Protein AF-A0A2T6K4Q6-F1 (afdb_monomer_lite)

Foldseek 3Di:
DLVVLVVVFDQDDDPPQPLSVLSVCVVVVNDDPVVNVVCCQVRVCPVVVVCVQPDPPDHDPDDQWDFDDDDPDIDIDGDPVVVVVCVDPCVVCVVVVVVVVSVLVRVCVRVVDPPDDDDDDPDD

Structure (mmCIF, N/CA/C/O backbone):
data_AF-A0A2T6K4Q6-F1
#
_entry.id   AF-A0A2T6K4Q6-F1
#
loop_
_atom_site.group_PDB
_atom_site.id
_atom_site.type_symbol
_atom_site.label_atom_id
_atom_site.label_alt_id
_atom_site.label_comp_id
_atom_site.label_asym_id
_atom_site.label_entity_id
_atom_site.label_seq_id
_atom_site.pdbx_PDB_ins_code
_atom_site.Cartn_x
_atom_site.Cartn_y
_atom_site.Cartn_z
_atom_site.occupancy
_atom_site.B_iso_or_equiv
_atom_site.auth_seq_id
_atom_site.auth_comp_id
_atom_site.auth_asym_id
_atom_site.auth_atom_id
_atom_site.pdbx_PDB_model_num
ATOM 1 N N . MET A 1 1 ? -4.010 1.108 -6.779 1.00 88.69 1 MET A N 1
ATOM 2 C CA . MET A 1 1 ? -3.059 0.001 -7.091 1.00 88.69 1 MET A CA 1
ATOM 3 C C . MET A 1 1 ? -2.990 -0.347 -8.579 1.00 88.69 1 MET A C 1
ATOM 5 O O . MET A 1 1 ? -1.932 -0.165 -9.159 1.00 88.69 1 MET A O 1
ATOM 9 N N . LEU A 1 2 ? -4.051 -0.875 -9.209 1.00 94.19 2 LEU A N 1
ATOM 10 C CA . LEU A 1 2 ? -4.003 -1.276 -10.629 1.00 94.19 2 LEU A CA 1
ATOM 11 C C . LEU A 1 2 ? -3.658 -0.109 -11.566 1.00 94.19 2 LEU A C 1
ATOM 13 O O . LEU A 1 2 ? -2.831 -0.259 -12.459 1.00 94.19 2 LEU A O 1
ATOM 17 N N . GLU A 1 3 ? -4.217 1.070 -11.292 1.00 92.94 3 GLU A N 1
ATOM 18 C CA . GLU A 1 3 ? -3.885 2.318 -11.991 1.00 92.94 3 GLU A CA 1
ATOM 19 C C . GLU A 1 3 ? -2.384 2.639 -11.919 1.00 92.94 3 GLU A C 1
ATOM 21 O O . GLU A 1 3 ? -1.749 2.891 -12.942 1.00 92.94 3 GLU A O 1
ATOM 26 N N . HIS A 1 4 ? -1.783 2.515 -10.734 1.00 92.75 4 HIS A N 1
ATOM 27 C CA . HIS A 1 4 ? -0.346 2.707 -10.538 1.00 92.75 4 HIS A CA 1
ATOM 28 C C . HIS A 1 4 ? 0.503 1.641 -11.240 1.00 92.75 4 HIS A C 1
ATOM 30 O O . HIS A 1 4 ? 1.492 1.974 -11.887 1.00 92.75 4 HIS A O 1
ATOM 36 N N . VAL A 1 5 ? 0.100 0.366 -11.208 1.00 92.69 5 VAL A N 1
ATOM 37 C CA . VAL A 1 5 ? 0.784 -0.703 -11.963 1.00 92.69 5 VAL A CA 1
ATOM 38 C C . VAL A 1 5 ? 0.746 -0.427 -13.466 1.00 92.69 5 VAL A C 1
ATOM 40 O O . VAL A 1 5 ? 1.761 -0.602 -14.141 1.00 92.69 5 VAL A O 1
ATOM 43 N N . ARG A 1 6 ? -0.389 0.053 -13.989 1.00 92.62 6 ARG A N 1
ATOM 44 C CA . ARG A 1 6 ? -0.545 0.434 -15.399 1.00 92.62 6 ARG A CA 1
ATOM 45 C C . ARG A 1 6 ? 0.389 1.575 -15.802 1.00 92.62 6 ARG A C 1
ATOM 47 O O . ARG A 1 6 ? 0.841 1.600 -16.942 1.00 92.62 6 ARG A O 1
ATOM 54 N N . SER A 1 7 ? 0.713 2.486 -14.880 1.00 89.62 7 SER A N 1
ATOM 55 C CA . SER A 1 7 ? 1.669 3.575 -15.133 1.00 89.62 7 SER A CA 1
ATOM 56 C C . SER A 1 7 ? 3.100 3.083 -15.405 1.00 89.62 7 SER A C 1
ATOM 58 O O . SER A 1 7 ? 3.922 3.839 -15.917 1.00 89.62 7 SER A O 1
ATOM 60 N N . GLY A 1 8 ? 3.416 1.827 -15.062 1.00 85.06 8 GLY A N 1
ATOM 61 C CA . GLY A 1 8 ? 4.736 1.221 -15.255 1.00 85.06 8 GLY A CA 1
ATOM 62 C C . GLY A 1 8 ? 5.792 1.651 -14.232 1.00 85.06 8 GLY A C 1
ATOM 63 O O . GLY A 1 8 ? 6.906 1.128 -14.255 1.00 85.06 8 GLY A O 1
ATOM 64 N N . LYS A 1 9 ? 5.457 2.560 -13.312 1.00 87.56 9 LYS A N 1
ATOM 65 C CA . LYS A 1 9 ? 6.345 2.987 -12.229 1.00 87.56 9 LYS A CA 1
ATOM 66 C C . LYS A 1 9 ? 6.566 1.868 -11.212 1.00 87.56 9 LYS A C 1
ATOM 68 O O . LYS A 1 9 ? 5.666 1.079 -10.918 1.00 87.56 9 LYS A O 1
ATOM 73 N N . CYS A 1 10 ? 7.762 1.840 -10.628 1.00 86.56 10 CYS A N 1
ATOM 74 C CA . CYS A 1 10 ? 8.101 0.945 -9.525 1.00 86.56 10 CYS A CA 1
ATOM 75 C C . CYS A 1 10 ? 7.114 1.083 -8.350 1.00 86.56 10 CYS A C 1
ATOM 77 O O . CYS A 1 10 ? 6.958 2.173 -7.811 1.00 86.56 10 CYS A O 1
ATOM 79 N N . GLN A 1 11 ? 6.475 -0.024 -7.955 1.00 88.62 11 GLN A N 1
ATOM 80 C CA . GLN A 1 11 ? 5.471 -0.054 -6.878 1.00 88.62 11 GLN A CA 1
ATOM 81 C C . GLN A 1 11 ? 6.014 -0.557 -5.544 1.00 88.62 11 GLN A C 1
ATOM 83 O O . GLN A 1 11 ? 5.397 -0.358 -4.503 1.00 88.62 11 GLN A O 1
ATOM 88 N N . ILE A 1 12 ? 7.124 -1.288 -5.579 1.00 85.75 12 ILE A N 1
ATOM 89 C CA . ILE A 1 12 ? 7.744 -1.901 -4.410 1.00 85.75 12 ILE A CA 1
ATOM 90 C C . ILE A 1 12 ? 9.239 -2.042 -4.664 1.00 85.75 12 ILE A C 1
ATOM 92 O O . ILE A 1 12 ? 9.680 -2.150 -5.806 1.00 85.75 12 ILE A O 1
ATOM 96 N N . THR A 1 13 ? 10.018 -2.169 -3.600 1.00 82.25 13 THR A N 1
ATOM 97 C CA . THR A 1 13 ? 11.465 -2.388 -3.701 1.00 82.25 13 THR A CA 1
ATOM 98 C C . THR A 1 13 ? 11.858 -3.864 -3.804 1.00 82.25 13 THR A C 1
ATOM 100 O O . THR A 1 13 ? 12.972 -4.173 -4.230 1.00 82.25 13 THR A O 1
ATOM 103 N N . SER A 1 14 ? 10.973 -4.799 -3.433 1.00 82.50 14 SER A N 1
ATOM 104 C CA . SER A 1 14 ? 11.294 -6.227 -3.471 1.00 82.50 14 SER A CA 1
ATOM 105 C C . SER A 1 14 ? 11.184 -6.806 -4.882 1.00 82.50 14 SER A C 1
ATOM 107 O O . SER A 1 14 ? 10.188 -6.646 -5.589 1.00 82.50 14 SER A O 1
ATOM 109 N N . GLN A 1 15 ? 12.228 -7.524 -5.293 1.00 79.31 15 GLN A N 1
ATOM 110 C CA . GLN A 1 15 ? 12.244 -8.235 -6.567 1.00 79.31 15 GLN A CA 1
ATOM 111 C C . GLN A 1 15 ? 11.298 -9.444 -6.505 1.00 79.31 15 GLN A C 1
ATOM 113 O O . GLN A 1 15 ? 11.316 -10.210 -5.542 1.00 79.31 15 GLN A O 1
ATOM 118 N N . GLY A 1 16 ? 10.478 -9.637 -7.542 1.00 83.69 16 GLY A N 1
ATOM 119 C CA . GLY A 1 16 ? 9.683 -10.861 -7.700 1.00 83.69 16 GLY A CA 1
ATOM 120 C C . GLY A 1 16 ? 8.405 -10.956 -6.855 1.00 83.69 16 GLY A C 1
ATOM 121 O O . GLY A 1 16 ? 7.962 -12.064 -6.548 1.00 83.69 16 GLY A O 1
ATOM 122 N N . SER A 1 17 ? 7.783 -9.834 -6.475 1.00 90.00 17 SER A N 1
ATOM 123 C CA . SER A 1 17 ? 6.479 -9.890 -5.799 1.00 90.00 17 SER A CA 1
ATOM 124 C C . SER A 1 17 ? 5.407 -10.519 -6.682 1.00 90.00 17 SER A C 1
ATOM 126 O O . SER A 1 17 ? 4.982 -9.957 -7.692 1.00 90.00 17 SER A O 1
ATOM 128 N N . LYS A 1 18 ? 4.909 -11.671 -6.229 1.00 92.88 18 LYS A N 1
ATOM 129 C CA . LYS A 1 18 ? 3.801 -12.397 -6.861 1.00 92.88 18 LYS A CA 1
ATOM 130 C C . LYS A 1 18 ? 2.508 -11.580 -6.900 1.00 92.88 18 LYS A C 1
ATOM 132 O O . LYS A 1 18 ? 1.718 -11.749 -7.819 1.00 92.88 18 LYS A O 1
ATOM 137 N N . PHE A 1 19 ? 2.296 -10.692 -5.925 1.00 94.12 19 PHE A N 1
ATOM 138 C CA . PHE A 1 19 ? 1.131 -9.809 -5.914 1.00 94.12 19 PHE A CA 1
ATOM 139 C C . PHE A 1 19 ? 1.206 -8.776 -7.046 1.00 94.12 19 PHE A C 1
ATOM 141 O O . PHE A 1 19 ? 0.265 -8.659 -7.824 1.00 94.12 19 PHE A O 1
ATOM 148 N N . ILE A 1 20 ? 2.351 -8.101 -7.208 1.00 94.00 20 ILE A N 1
ATOM 149 C CA . ILE A 1 20 ? 2.544 -7.139 -8.307 1.00 94.00 20 ILE A CA 1
ATOM 150 C C . ILE A 1 20 ? 2.462 -7.836 -9.666 1.00 94.00 20 ILE A C 1
ATOM 152 O O . ILE A 1 20 ? 1.819 -7.318 -10.575 1.00 94.00 2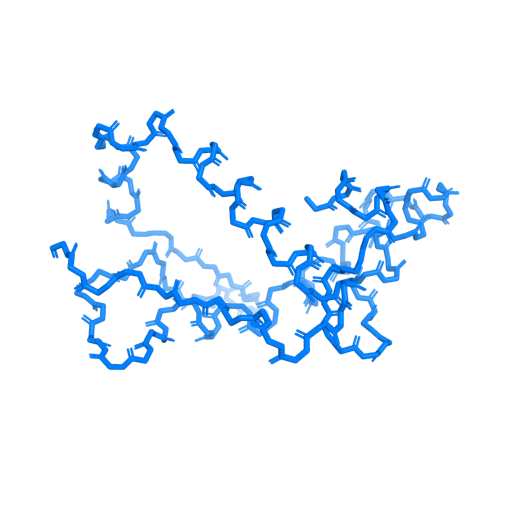0 ILE A O 1
ATOM 156 N N . GLN A 1 21 ? 3.037 -9.035 -9.791 1.00 94.62 21 GLN A N 1
ATOM 157 C CA . GLN A 1 21 ? 2.913 -9.841 -11.008 1.00 94.62 21 GLN A CA 1
ATOM 158 C C . GLN A 1 21 ? 1.452 -10.176 -11.329 1.00 94.62 21 GLN A C 1
ATOM 160 O O . GLN A 1 21 ? 1.043 -10.052 -12.477 1.00 94.62 21 GLN A O 1
ATOM 165 N N . ALA A 1 22 ? 0.639 -10.547 -10.335 1.00 96.38 22 ALA A N 1
ATOM 166 C CA . ALA A 1 22 ? -0.785 -10.788 -10.554 1.00 96.38 22 ALA A CA 1
ATOM 167 C C . ALA A 1 22 ? -1.518 -9.522 -11.029 1.00 96.38 22 ALA A C 1
ATOM 169 O O . ALA A 1 22 ? -2.298 -9.599 -11.975 1.00 96.38 22 ALA A O 1
ATOM 170 N N . CYS A 1 23 ? -1.217 -8.353 -10.452 1.00 95.88 23 CYS A N 1
ATOM 171 C CA . CYS A 1 23 ? -1.746 -7.076 -10.940 1.00 95.88 23 CYS A CA 1
ATOM 172 C C . CYS A 1 23 ? -1.366 -6.823 -12.410 1.00 95.88 23 CYS A C 1
ATOM 174 O O . CYS A 1 23 ? -2.223 -6.460 -13.209 1.00 95.88 23 CYS A O 1
ATOM 176 N N . GLN A 1 24 ? -0.106 -7.062 -12.789 1.00 95.25 24 GLN A N 1
ATOM 177 C CA . GLN A 1 24 ? 0.370 -6.905 -14.171 1.00 95.25 24 GLN A CA 1
ATOM 178 C C . GLN A 1 24 ? -0.321 -7.876 -15.140 1.00 95.25 24 GLN A C 1
ATOM 180 O O . GLN A 1 24 ? -0.713 -7.483 -16.237 1.00 95.25 24 GLN A O 1
ATOM 185 N N . LEU A 1 25 ? -0.508 -9.136 -14.735 1.00 96.62 25 LEU A N 1
ATOM 186 C CA . LEU A 1 25 ? -1.223 -10.139 -15.528 1.00 96.62 25 LEU A CA 1
ATOM 187 C C . LEU A 1 25 ? -2.699 -9.773 -15.716 1.00 96.62 25 LEU A C 1
ATOM 189 O O . LEU A 1 25 ? -3.245 -9.990 -16.798 1.00 96.62 25 LEU A O 1
ATOM 193 N N . TYR A 1 26 ? -3.337 -9.208 -14.689 1.00 97.56 26 TYR A N 1
ATOM 194 C CA . TYR A 1 26 ? -4.717 -8.736 -14.778 1.00 97.56 26 TYR A CA 1
ATOM 195 C C . TYR A 1 26 ? -4.844 -7.555 -15.746 1.00 97.56 26 TYR A C 1
ATOM 197 O O . TYR A 1 26 ? -5.699 -7.577 -16.628 1.00 97.56 26 TYR A O 1
ATOM 205 N N . GLU A 1 27 ? -3.942 -6.572 -15.658 1.00 95.19 27 GLU A N 1
ATOM 206 C CA . GLU A 1 27 ? -3.883 -5.448 -16.604 1.00 95.19 27 GLU A CA 1
ATOM 207 C C . GLU A 1 27 ? -3.666 -5.918 -18.052 1.00 95.19 27 GLU A C 1
ATOM 209 O O . GLU A 1 27 ? -4.269 -5.389 -18.985 1.00 95.19 27 GLU A O 1
ATOM 214 N N . ALA A 1 28 ? -2.878 -6.979 -18.243 1.00 95.50 28 ALA A N 1
ATOM 215 C CA . ALA A 1 28 ? -2.684 -7.629 -19.538 1.00 95.50 28 ALA A CA 1
ATOM 216 C C . ALA A 1 28 ? -3.844 -8.559 -19.960 1.00 95.50 28 ALA A C 1
ATOM 218 O O . ALA A 1 28 ? -3.730 -9.243 -20.977 1.00 95.50 28 ALA A O 1
ATOM 219 N N . LYS A 1 29 ? -4.948 -8.607 -19.198 1.00 96.94 29 LYS A N 1
ATOM 220 C CA . LYS A 1 29 ? -6.127 -9.469 -19.417 1.00 96.94 29 LYS A CA 1
ATOM 221 C C . LYS A 1 29 ? -5.807 -10.971 -19.479 1.00 96.94 29 LYS A C 1
ATOM 223 O O . LYS A 1 29 ? -6.530 -11.733 -20.114 1.00 96.94 29 LYS A O 1
ATOM 228 N N . GLN A 1 30 ? -4.729 -11.401 -18.824 1.00 98.00 30 GLN A N 1
ATOM 229 C CA . GLN A 1 30 ? -4.292 -12.804 -18.790 1.00 98.00 30 GLN A CA 1
ATOM 230 C C . GLN A 1 30 ? -4.910 -13.595 -17.632 1.00 98.00 30 GLN A C 1
ATOM 232 O O . GLN A 1 30 ? -4.938 -14.823 -17.671 1.00 98.00 30 GLN A O 1
ATOM 237 N N . ILE A 1 31 ? -5.404 -12.901 -16.606 1.00 98.19 31 ILE A N 1
ATOM 238 C CA . ILE A 1 31 ? -6.158 -13.492 -15.499 1.00 98.19 31 ILE A CA 1
ATOM 239 C C . ILE A 1 31 ? -7.475 -12.745 -15.301 1.00 98.19 31 ILE A C 1
ATOM 241 O O . ILE A 1 31 ? -7.615 -11.579 -15.670 1.00 98.19 31 ILE A O 1
ATOM 245 N N . THR A 1 32 ? -8.439 -13.427 -14.700 1.00 98.06 32 THR A N 1
ATOM 246 C CA . THR A 1 32 ? -9.738 -12.865 -14.316 1.00 98.06 32 THR A CA 1
ATOM 247 C C . THR A 1 32 ? -9.636 -12.029 -13.039 1.00 98.06 32 THR A C 1
ATOM 249 O O . THR A 1 32 ? -8.671 -12.143 -12.277 1.00 98.06 32 THR A O 1
ATOM 252 N N . LEU A 1 33 ? -10.664 -11.218 -12.773 1.00 97.12 33 LEU A N 1
ATOM 253 C CA . LEU A 1 33 ? -10.766 -10.465 -11.522 1.00 97.12 33 LEU A CA 1
ATOM 254 C C . LEU A 1 33 ? -10.788 -11.405 -10.308 1.00 97.12 33 LEU A C 1
ATOM 256 O O . LEU A 1 33 ? -10.073 -11.157 -9.346 1.00 97.12 33 LEU A O 1
ATOM 260 N N . ASP A 1 34 ? -11.515 -12.522 -10.380 1.00 97.94 34 ASP A N 1
ATOM 261 C CA . ASP A 1 34 ? -11.584 -13.506 -9.290 1.00 97.94 34 ASP A CA 1
ATOM 262 C C . ASP A 1 34 ? -10.207 -14.094 -8.957 1.00 97.94 34 ASP A C 1
ATOM 264 O O . ASP A 1 34 ? -9.837 -14.236 -7.791 1.00 97.94 34 ASP A O 1
ATOM 268 N N . GLN A 1 35 ? -9.398 -14.382 -9.980 1.00 97.44 35 GLN A N 1
ATOM 269 C CA . GLN A 1 35 ? -8.023 -14.842 -9.783 1.00 97.44 35 GLN A CA 1
ATOM 270 C C . GLN A 1 35 ? -7.150 -13.767 -9.124 1.00 97.44 35 GLN A C 1
ATOM 272 O O . GLN A 1 35 ? -6.372 -14.089 -8.224 1.00 97.44 35 GLN A O 1
ATOM 277 N N . LEU A 1 36 ? -7.291 -12.498 -9.523 1.00 97.31 36 LEU A N 1
ATOM 278 C CA . LEU A 1 36 ? -6.598 -11.386 -8.870 1.00 97.31 36 LEU A CA 1
ATOM 279 C C . LEU A 1 36 ? -7.031 -11.242 -7.404 1.00 97.31 36 LEU A C 1
ATOM 281 O O . LEU A 1 36 ? -6.175 -11.084 -6.531 1.00 97.31 36 LEU A O 1
ATOM 285 N N . LEU A 1 37 ? -8.331 -11.330 -7.113 1.00 95.44 37 LEU A N 1
ATOM 286 C CA . LEU A 1 37 ? -8.871 -11.241 -5.755 1.00 95.44 37 LEU A CA 1
ATOM 287 C C . LEU A 1 37 ? -8.318 -12.356 -4.857 1.00 95.44 37 LEU A C 1
ATOM 289 O O . LEU A 1 37 ? -7.836 -12.064 -3.765 1.00 95.44 37 LEU A O 1
ATOM 293 N N . LEU A 1 38 ? -8.261 -13.599 -5.346 1.00 94.75 38 LEU A N 1
ATOM 294 C CA . LEU A 1 38 ? -7.674 -14.729 -4.611 1.00 94.75 38 LEU A CA 1
ATOM 295 C C . LEU A 1 38 ? -6.189 -14.522 -4.274 1.00 94.75 38 LEU A C 1
ATOM 297 O O . LEU A 1 38 ? -5.723 -14.926 -3.205 1.00 94.75 38 LEU A O 1
ATOM 301 N N . VAL A 1 39 ? -5.417 -13.920 -5.183 1.00 95.25 39 VAL A N 1
ATOM 302 C CA . VAL A 1 39 ? -4.012 -13.576 -4.910 1.00 95.25 39 VAL A CA 1
ATOM 303 C C . VAL A 1 39 ? -3.923 -12.417 -3.916 1.00 95.25 39 VAL A C 1
ATOM 305 O O . VAL A 1 39 ? -3.079 -12.447 -3.017 1.00 95.25 39 VAL A O 1
ATOM 308 N N . THR A 1 40 ? -4.797 -11.421 -4.050 1.00 92.94 40 THR A N 1
ATOM 309 C CA . THR A 1 40 ? -4.850 -10.231 -3.191 1.00 92.94 40 THR A CA 1
ATOM 310 C C . THR A 1 40 ? -5.157 -10.609 -1.745 1.00 92.94 40 THR A C 1
ATOM 312 O O . THR A 1 40 ? -4.433 -10.190 -0.845 1.00 92.94 40 THR A O 1
ATOM 315 N N . GLU A 1 41 ? -6.152 -11.467 -1.521 1.00 90.00 41 GLU A N 1
ATOM 316 C CA . GLU A 1 41 ? -6.515 -11.978 -0.196 1.00 90.00 41 GLU A CA 1
ATOM 317 C C . GLU A 1 41 ? -5.327 -12.671 0.489 1.00 90.00 41 GLU A C 1
ATOM 319 O O . GLU A 1 41 ? -5.030 -12.423 1.656 1.00 90.00 41 GLU A O 1
ATOM 324 N N . LYS A 1 42 ? -4.591 -13.505 -0.256 1.00 88.88 42 LYS A N 1
ATOM 325 C CA . LYS A 1 42 ? -3.482 -14.297 0.296 1.00 88.88 42 LYS A CA 1
ATOM 326 C C . LYS A 1 42 ? -2.196 -13.500 0.495 1.00 88.88 42 LYS A C 1
ATOM 328 O O . LYS A 1 42 ? -1.435 -13.795 1.417 1.00 88.88 42 LYS A O 1
ATOM 333 N N . LEU A 1 43 ? -1.890 -12.568 -0.410 1.00 91.38 43 LEU A N 1
ATOM 334 C CA . LEU A 1 43 ? -0.566 -11.942 -0.504 1.00 91.38 43 LEU A CA 1
ATOM 335 C C . LEU A 1 43 ? -0.582 -10.421 -0.360 1.00 91.38 43 LEU A C 1
ATOM 337 O O . LEU A 1 43 ? 0.403 -9.874 0.129 1.00 91.38 43 LEU A O 1
ATOM 341 N N . GLY A 1 44 ? -1.662 -9.747 -0.760 1.00 88.00 44 GLY A N 1
ATOM 342 C CA . GLY A 1 44 ? -1.738 -8.282 -0.800 1.00 88.00 44 GLY A CA 1
ATOM 343 C C . GLY A 1 44 ? -1.598 -7.635 0.577 1.00 88.00 44 GLY A C 1
ATOM 344 O O . GLY A 1 44 ? -1.008 -6.568 0.705 1.00 88.00 44 GLY A O 1
ATOM 345 N N . PHE A 1 45 ? -2.055 -8.326 1.623 1.00 87.62 45 PHE A N 1
ATOM 346 C CA . PHE A 1 45 ? -2.104 -7.791 2.986 1.00 87.62 45 PHE A CA 1
ATOM 347 C C . PHE A 1 45 ? -1.152 -8.472 3.974 1.00 87.62 45 PHE A C 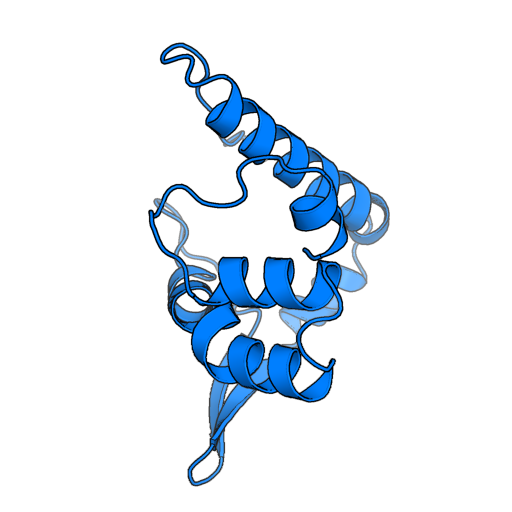1
ATOM 349 O O . PHE A 1 45 ? -1.063 -8.047 5.125 1.00 87.62 45 PHE A O 1
ATOM 356 N N . LYS A 1 46 ? -0.411 -9.499 3.531 1.00 84.94 46 LYS A N 1
ATOM 357 C CA . LYS A 1 46 ? 0.374 -10.390 4.403 1.00 84.94 46 LYS A CA 1
ATOM 358 C C . LYS A 1 46 ? 1.299 -9.637 5.364 1.00 84.94 46 LYS A C 1
ATOM 360 O O . LYS A 1 46 ? 1.330 -9.966 6.540 1.00 84.94 46 LYS A O 1
ATOM 365 N N . ASN A 1 47 ? 2.033 -8.643 4.861 1.00 84.31 47 ASN A N 1
ATOM 366 C CA . ASN A 1 47 ? 2.971 -7.854 5.669 1.00 84.31 47 ASN A CA 1
ATOM 367 C C . ASN A 1 47 ? 2.350 -6.539 6.164 1.00 84.31 47 ASN A C 1
ATOM 369 O O . ASN A 1 47 ? 2.762 -6.003 7.188 1.00 84.31 47 ASN A O 1
ATOM 373 N N . VAL A 1 48 ? 1.362 -6.016 5.431 1.00 86.00 48 VAL A N 1
ATOM 374 C CA . VAL A 1 48 ? 0.760 -4.703 5.694 1.00 86.00 48 VAL A CA 1
ATOM 375 C C . VAL A 1 48 ? 0.010 -4.716 7.018 1.00 86.00 48 VAL A C 1
ATOM 377 O O . VAL A 1 48 ? 0.205 -3.817 7.825 1.00 86.00 48 VAL A O 1
ATOM 380 N N . LEU A 1 49 ? -0.793 -5.751 7.283 1.00 87.75 49 LEU A N 1
ATOM 381 C CA . LEU A 1 49 ? -1.619 -5.787 8.493 1.00 87.75 49 LEU A CA 1
ATOM 382 C C . LEU A 1 49 ? -0.797 -5.883 9.784 1.00 87.75 49 LEU A C 1
ATOM 384 O O . LEU A 1 49 ? -1.274 -5.447 10.825 1.00 87.75 49 LEU A O 1
ATOM 388 N N . ASP A 1 50 ? 0.403 -6.472 9.735 1.00 85.56 50 ASP A N 1
ATOM 389 C CA . ASP A 1 50 ? 1.327 -6.482 10.879 1.00 85.56 50 ASP A CA 1
ATOM 390 C C . ASP A 1 50 ? 2.038 -5.141 11.048 1.00 85.56 50 ASP A C 1
ATOM 392 O O . ASP A 1 50 ? 2.234 -4.689 12.169 1.00 85.56 50 ASP A O 1
ATOM 396 N N . ALA A 1 51 ? 2.428 -4.497 9.947 1.00 86.56 51 ALA A N 1
ATOM 397 C CA . ALA A 1 51 ? 3.183 -3.249 9.987 1.00 86.56 51 ALA A CA 1
ATOM 398 C C . ALA A 1 51 ? 2.312 -2.003 10.225 1.00 86.56 51 ALA A C 1
ATOM 400 O O . ALA A 1 51 ? 2.835 -0.990 10.673 1.00 86.56 51 ALA A O 1
ATOM 401 N N . PHE A 1 52 ? 1.006 -2.061 9.943 1.00 87.12 52 PHE A N 1
ATOM 402 C CA . PHE A 1 52 ? 0.139 -0.879 9.861 1.00 87.12 52 PHE A CA 1
ATOM 403 C C . PHE A 1 52 ? 0.118 -0.023 11.135 1.00 87.12 52 PHE A C 1
ATOM 405 O O . PHE A 1 52 ? 0.236 1.195 11.058 1.00 87.12 52 PHE A O 1
ATOM 412 N N . HIS A 1 53 ? -0.001 -0.652 12.306 1.00 86.81 53 HIS A N 1
ATOM 413 C CA . HIS A 1 53 ? -0.016 0.059 13.591 1.00 86.81 53 HIS A CA 1
ATOM 414 C C . HIS A 1 53 ? 1.394 0.273 14.176 1.00 86.81 53 HIS A C 1
ATOM 416 O O . HIS A 1 53 ? 1.538 0.910 15.217 1.00 86.81 53 HIS A O 1
ATOM 422 N N . ASN A 1 54 ? 2.439 -0.243 13.519 1.00 84.19 54 ASN A N 1
ATOM 423 C CA . ASN A 1 54 ? 3.820 -0.181 13.992 1.00 84.19 54 ASN A CA 1
ATOM 424 C C . ASN A 1 54 ? 4.534 1.038 13.399 1.00 84.19 54 ASN A C 1
ATOM 426 O O . ASN A 1 54 ? 5.299 0.926 12.440 1.00 84.19 54 ASN A O 1
ATOM 430 N N . VAL A 1 55 ? 4.298 2.208 13.991 1.00 78.69 55 VAL A N 1
ATOM 431 C CA . VAL A 1 55 ? 4.989 3.447 13.615 1.00 78.69 55 VAL A CA 1
ATOM 432 C C . VAL A 1 55 ? 6.227 3.636 14.506 1.00 78.69 55 VAL A C 1
ATOM 434 O O . VAL A 1 55 ? 6.100 3.666 15.731 1.00 78.69 55 VAL A O 1
ATOM 437 N N . PRO A 1 56 ? 7.443 3.763 13.942 1.00 75.81 56 PRO A N 1
ATOM 438 C CA . PRO A 1 56 ? 8.652 3.968 14.736 1.00 75.81 56 PRO A CA 1
ATOM 439 C C . PRO A 1 56 ? 8.562 5.216 15.626 1.00 75.81 56 PRO A C 1
ATOM 441 O O . PRO A 1 56 ? 8.152 6.280 15.172 1.00 75.81 56 PRO A O 1
ATOM 444 N N . GLY A 1 57 ? 8.978 5.097 16.889 1.00 71.56 57 GLY A N 1
ATOM 445 C CA . GLY A 1 57 ? 9.088 6.235 17.812 1.00 71.56 57 GLY A CA 1
ATOM 446 C C . GLY A 1 57 ? 7.767 6.765 18.378 1.00 71.56 57 GLY A C 1
ATOM 447 O O . GLY A 1 57 ? 7.791 7.738 19.125 1.00 71.56 57 GLY A O 1
ATOM 448 N N . THR A 1 58 ? 6.632 6.132 18.074 1.00 69.44 58 THR A N 1
ATOM 449 C CA . THR A 1 58 ? 5.322 6.513 18.617 1.00 69.44 58 THR A CA 1
ATOM 450 C C . THR A 1 58 ? 4.551 5.280 19.076 1.00 69.44 58 THR A C 1
ATOM 452 O O . THR A 1 58 ? 4.679 4.198 18.509 1.00 69.44 58 THR A O 1
ATOM 455 N N . SER A 1 59 ? 3.745 5.428 20.125 1.00 63.41 59 SER A N 1
ATOM 456 C CA . SER A 1 59 ? 2.653 4.499 20.396 1.00 63.41 59 SER A CA 1
ATOM 457 C C . SER A 1 59 ? 1.403 5.064 19.732 1.00 63.41 59 SER A C 1
ATOM 459 O O . SER A 1 59 ? 0.927 6.135 20.111 1.00 63.41 59 SER A O 1
ATOM 461 N N . LEU A 1 60 ? 0.871 4.371 18.721 1.00 70.50 60 LEU A N 1
ATOM 462 C CA . LEU A 1 60 ? -0.445 4.722 18.196 1.00 70.50 60 LEU A CA 1
ATOM 463 C C . LEU A 1 60 ? -1.454 4.576 19.343 1.00 70.50 60 LEU A C 1
ATOM 465 O O . LEU A 1 60 ? -1.617 3.489 19.893 1.00 70.50 60 LEU A O 1
ATOM 469 N N . GLN A 1 61 ? -2.111 5.672 19.725 1.00 67.69 61 GLN A N 1
ATOM 470 C CA . GLN A 1 61 ? -3.178 5.626 20.732 1.00 67.69 61 GLN A CA 1
ATOM 471 C C . GLN A 1 61 ? -4.455 4.968 20.189 1.00 67.69 61 GLN A C 1
ATOM 473 O O . GLN A 1 61 ? -5.282 4.502 20.969 1.00 67.69 61 GLN A O 1
ATOM 478 N N . SER A 1 62 ? -4.595 4.904 18.863 1.00 73.44 62 SER A N 1
ATOM 479 C CA . SER A 1 62 ? -5.760 4.369 18.161 1.00 73.44 62 SER A CA 1
ATOM 480 C C . SER A 1 62 ? -5.422 3.056 17.461 1.00 73.44 62 SER A C 1
ATOM 482 O O . SER A 1 62 ? -4.420 2.962 16.756 1.00 73.44 62 SER A O 1
ATOM 484 N N . ASN A 1 63 ? -6.285 2.051 17.604 1.00 83.56 63 ASN A N 1
ATOM 485 C CA . ASN A 1 63 ? -6.214 0.814 16.824 1.00 83.56 63 ASN A CA 1
ATOM 486 C C . ASN A 1 63 ? -7.290 0.883 15.750 1.00 83.56 63 ASN A C 1
ATOM 488 O O . ASN A 1 63 ? -8.454 0.703 16.080 1.00 83.56 63 ASN A O 1
ATOM 492 N N . PHE A 1 64 ? -6.943 1.139 14.491 1.00 89.56 64 PHE A N 1
ATOM 493 C CA . PHE A 1 64 ? -7.921 1.305 13.403 1.00 89.56 64 PHE A CA 1
ATOM 494 C C . PHE A 1 64 ? -8.630 -0.002 13.027 1.00 89.56 64 PHE A C 1
ATOM 496 O O . PHE A 1 64 ? -9.766 -0.006 12.552 1.00 89.56 64 PHE A O 1
ATOM 503 N N . PHE A 1 65 ? -7.961 -1.125 13.262 1.00 91.69 65 PHE A N 1
ATOM 504 C CA . PHE A 1 65 ? -8.535 -2.455 13.153 1.00 91.69 65 PHE A CA 1
ATOM 505 C C . PHE A 1 65 ? -7.799 -3.423 14.077 1.00 91.69 65 PHE A C 1
ATOM 507 O O . PHE A 1 65 ? -6.655 -3.193 14.469 1.00 91.69 65 PHE A O 1
ATOM 514 N N . ILE A 1 66 ? -8.432 -4.551 14.370 1.00 89.81 66 ILE A N 1
ATOM 515 C CA . ILE A 1 66 ? -7.784 -5.707 14.992 1.00 89.81 66 ILE A CA 1
ATOM 516 C C . ILE A 1 66 ? -7.828 -6.891 14.033 1.00 89.81 66 ILE A C 1
ATOM 518 O O . ILE A 1 66 ? -8.800 -7.071 13.297 1.00 89.81 66 ILE A O 1
ATOM 522 N N . LYS A 1 67 ? -6.771 -7.707 14.035 1.00 88.12 67 LYS A N 1
ATOM 523 C CA . LYS A 1 67 ? -6.797 -9.007 13.358 1.00 88.12 67 LYS A CA 1
ATOM 524 C C . LYS A 1 67 ? -7.726 -9.927 14.135 1.00 88.12 67 LYS A C 1
ATOM 526 O O . LYS A 1 67 ? -7.549 -10.101 15.337 1.00 88.12 67 LYS A O 1
ATOM 531 N N . ASP A 1 68 ? -8.693 -10.505 13.443 1.00 84.62 68 ASP A N 1
ATOM 532 C CA . ASP A 1 68 ? -9.671 -11.421 14.017 1.00 84.62 68 ASP A CA 1
ATOM 533 C C . ASP A 1 68 ? -9.622 -12.750 13.258 1.00 84.62 68 ASP A C 1
ATOM 535 O O . ASP A 1 68 ? -9.306 -12.796 12.069 1.00 84.62 68 ASP A O 1
ATOM 539 N N . VAL A 1 69 ? -9.908 -13.854 13.937 1.00 81.12 69 VAL A N 1
ATOM 540 C CA . VAL A 1 69 ? -9.956 -15.181 13.320 1.00 81.12 69 VAL A CA 1
ATOM 541 C C . VAL A 1 69 ? -1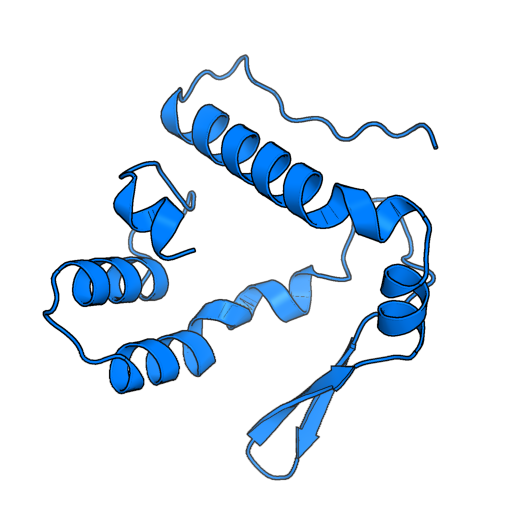1.348 -15.744 13.541 1.00 81.12 69 VAL A C 1
ATOM 543 O O . VAL A 1 69 ? -11.707 -16.151 14.644 1.00 81.12 69 VAL A O 1
ATOM 546 N N . LYS A 1 70 ? -12.135 -15.815 12.464 1.00 79.94 70 LYS A N 1
ATOM 547 C CA . LYS A 1 70 ? -13.467 -16.426 12.488 1.00 79.94 70 LYS A CA 1
ATOM 548 C C . LYS A 1 70 ? -13.373 -17.845 11.942 1.00 79.94 70 LYS A C 1
ATOM 550 O O . LYS A 1 70 ? -13.355 -18.081 10.734 1.00 79.94 70 LYS A O 1
ATOM 555 N N . GLY A 1 71 ? -13.279 -18.811 12.853 1.00 82.06 71 GLY A N 1
ATOM 556 C CA . GLY A 1 71 ? -13.110 -20.222 12.507 1.00 82.06 71 GLY A CA 1
ATOM 557 C C . GLY A 1 71 ? -11.739 -20.491 11.882 1.00 82.06 71 GLY A C 1
ATOM 558 O O . GLY A 1 71 ? -10.724 -20.388 12.561 1.00 82.06 71 GLY A O 1
ATOM 559 N N . LYS A 1 72 ? -11.708 -20.862 10.595 1.00 78.69 72 LYS A N 1
ATOM 560 C CA . LYS A 1 72 ? -10.461 -21.094 9.834 1.00 78.69 72 LYS A CA 1
ATOM 561 C C . LYS A 1 72 ? -10.041 -19.900 8.968 1.00 78.69 72 LYS A C 1
ATOM 563 O O . LYS A 1 72 ? -9.019 -19.987 8.292 1.00 78.69 72 LYS A O 1
ATOM 568 N N . SER A 1 73 ? -10.818 -18.817 8.972 1.00 78.88 73 SER A N 1
ATOM 569 C CA . SER A 1 73 ? -10.571 -17.647 8.131 1.00 78.88 73 SER A CA 1
ATOM 570 C C . SER A 1 73 ? -9.975 -16.509 8.950 1.00 78.88 73 SER A C 1
ATOM 572 O O . SER A 1 73 ? -10.528 -16.113 9.977 1.00 78.88 73 SER A O 1
ATOM 574 N N . LEU A 1 74 ? -8.847 -15.981 8.474 1.00 81.62 74 LEU A N 1
ATOM 575 C CA . LEU A 1 74 ? -8.277 -14.732 8.967 1.00 81.62 74 LEU A CA 1
ATOM 576 C C . LEU A 1 74 ? -9.122 -13.568 8.438 1.00 81.62 74 LEU A C 1
ATOM 578 O O . LEU A 1 74 ? -9.433 -13.517 7.251 1.00 81.62 74 LEU A O 1
ATOM 582 N N . GLY A 1 75 ? -9.473 -12.638 9.311 1.00 86.44 75 GLY A N 1
ATOM 583 C CA . GLY A 1 75 ? -10.185 -11.416 8.979 1.00 86.44 75 GLY A CA 1
ATOM 584 C C . GLY A 1 75 ? -9.661 -10.234 9.784 1.00 86.44 75 GLY A C 1
ATOM 585 O O . GLY A 1 75 ? -8.693 -10.334 10.541 1.00 86.44 75 GLY A O 1
ATOM 586 N N . ILE A 1 76 ? -10.319 -9.095 9.609 1.00 90.12 76 ILE A N 1
ATOM 587 C CA . ILE A 1 76 ? -10.109 -7.913 10.438 1.00 90.12 76 ILE A CA 1
ATOM 588 C C . ILE A 1 76 ? -11.456 -7.406 10.937 1.00 90.12 76 ILE A C 1
ATOM 590 O O . ILE A 1 76 ? -12.460 -7.487 10.226 1.00 90.12 76 ILE A O 1
ATOM 594 N N . THR A 1 77 ? -11.460 -6.867 12.148 1.00 91.12 77 THR A N 1
ATOM 595 C CA . THR A 1 77 ? -12.589 -6.123 12.702 1.00 91.12 77 THR A CA 1
ATOM 596 C C . THR A 1 77 ? -12.171 -4.663 12.792 1.00 91.12 77 THR A C 1
ATOM 598 O O . THR A 1 77 ? -11.161 -4.346 13.423 1.00 91.12 77 THR A O 1
ATOM 601 N N . LEU A 1 78 ? -12.910 -3.791 12.107 1.00 91.75 78 LEU A N 1
ATOM 602 C CA . LEU A 1 78 ? -12.669 -2.347 12.111 1.00 91.75 78 LEU A CA 1
ATOM 603 C C . LEU A 1 78 ? -13.089 -1.754 13.460 1.00 91.75 78 LEU A C 1
ATOM 605 O O . LEU A 1 78 ? -14.026 -2.255 14.083 1.00 91.75 78 LEU A O 1
ATOM 609 N N . SER A 1 79 ? -12.406 -0.702 13.901 1.00 91.12 79 SER A N 1
ATOM 610 C CA . SER A 1 79 ? -12.734 -0.003 15.145 1.00 91.12 79 SER A CA 1
ATOM 611 C C . SER A 1 79 ? -13.467 1.315 14.904 1.00 91.12 79 SER A C 1
ATOM 613 O O . SER A 1 79 ? -13.427 1.885 13.812 1.00 91.12 79 SER A O 1
ATOM 615 N N . ASP A 1 80 ? -14.057 1.850 15.972 1.00 90.19 80 ASP A N 1
ATOM 616 C CA . ASP A 1 80 ? -14.682 3.176 15.985 1.00 90.19 80 ASP A CA 1
ATOM 617 C C . ASP A 1 80 ? -13.707 4.306 15.634 1.00 90.19 80 ASP A C 1
ATOM 619 O O . ASP A 1 80 ? -14.114 5.317 15.065 1.00 90.19 80 ASP A O 1
ATOM 623 N N . ASP A 1 81 ? -12.416 4.154 15.937 1.00 88.56 81 ASP A N 1
ATOM 624 C CA . ASP A 1 81 ? -11.419 5.193 15.662 1.00 88.56 81 ASP A CA 1
ATOM 625 C C . ASP A 1 81 ? -11.203 5.402 14.158 1.00 88.56 81 ASP A C 1
ATOM 627 O O . ASP A 1 81 ? -10.981 6.533 13.721 1.00 88.56 81 ASP A O 1
ATOM 631 N N . LEU A 1 82 ? -11.349 4.344 13.351 1.00 88.56 82 LEU A N 1
ATOM 632 C CA . LEU A 1 82 ? -11.343 4.468 11.893 1.00 88.56 82 LEU A CA 1
ATOM 633 C C . LEU A 1 82 ? -12.529 5.307 11.399 1.00 88.56 82 LEU A C 1
ATOM 635 O O . LEU A 1 82 ? -12.359 6.166 10.536 1.00 88.56 82 LEU A O 1
ATOM 639 N N . PHE A 1 83 ? -13.717 5.093 11.965 1.00 86.69 83 PHE A N 1
ATOM 640 C CA . PHE A 1 83 ? -14.915 5.842 11.581 1.00 86.69 83 PHE A CA 1
ATOM 641 C C . PHE A 1 83 ? -14.836 7.311 12.019 1.00 86.69 83 PHE A C 1
ATOM 643 O O . PHE A 1 83 ? -15.141 8.196 11.226 1.00 86.69 83 PHE A O 1
ATOM 650 N N . LYS A 1 84 ? -14.312 7.595 13.219 1.00 86.69 84 LYS A N 1
ATOM 651 C CA . LYS A 1 84 ? -14.077 8.977 13.682 1.00 86.69 84 LYS A CA 1
ATOM 652 C C . LYS A 1 84 ? -13.121 9.749 12.772 1.00 86.69 84 LYS A C 1
ATOM 654 O O . LYS A 1 84 ? -13.312 10.944 12.563 1.00 86.69 84 LYS A O 1
ATOM 659 N N . MET A 1 85 ? -12.097 9.087 12.227 1.00 82.81 85 MET A N 1
ATOM 660 C CA . MET A 1 85 ? -11.172 9.714 11.276 1.00 82.81 85 MET A CA 1
ATOM 661 C C . MET A 1 85 ? -11.895 10.153 9.996 1.00 82.81 85 MET A C 1
ATOM 663 O O . MET A 1 85 ? -11.603 11.223 9.461 1.00 82.81 85 MET A O 1
ATOM 667 N N . ASN A 1 86 ? -12.867 9.363 9.536 1.00 81.88 86 ASN A N 1
ATOM 668 C CA . ASN A 1 86 ? -13.677 9.694 8.368 1.00 81.88 86 ASN A CA 1
ATOM 669 C C . ASN A 1 86 ? -14.596 10.910 8.603 1.00 81.88 86 ASN A C 1
ATOM 671 O O . ASN A 1 86 ? -14.859 11.663 7.669 1.00 81.88 86 ASN A O 1
ATOM 675 N N . ASP A 1 87 ? -15.029 11.150 9.841 1.00 83.19 87 ASP A N 1
ATOM 676 C CA . ASP A 1 87 ? -15.863 12.308 10.199 1.00 83.19 87 ASP A CA 1
ATOM 677 C C . ASP A 1 87 ? -15.055 13.606 10.404 1.00 83.19 87 ASP A C 1
ATOM 679 O O . ASP A 1 87 ? -15.617 14.700 10.509 1.00 83.19 87 ASP A O 1
ATOM 683 N N . GLY A 1 88 ? -13.723 13.509 10.458 1.00 81.50 88 GLY A N 1
ATOM 684 C CA . GLY A 1 88 ? -12.830 14.651 10.628 1.00 81.50 88 GLY A CA 1
ATOM 685 C C . GLY A 1 88 ? -12.772 15.566 9.400 1.00 81.50 88 GLY A C 1
ATOM 686 O O . GLY A 1 88 ? -13.047 15.163 8.273 1.00 81.50 88 GLY A O 1
ATOM 687 N N . THR A 1 89 ? -12.334 16.812 9.591 1.00 78.25 89 THR A N 1
ATOM 688 C CA . THR A 1 89 ? -12.166 17.794 8.500 1.00 78.25 89 THR A CA 1
ATOM 689 C C . THR A 1 89 ? -11.134 17.369 7.453 1.00 78.25 89 THR A C 1
ATOM 691 O O . THR A 1 89 ? -11.288 17.714 6.282 1.00 78.25 89 THR A O 1
ATOM 694 N N . GLN A 1 90 ? -10.128 16.589 7.864 1.00 78.31 90 GLN A N 1
ATOM 695 C CA . GLN A 1 90 ? -9.044 16.093 7.008 1.00 78.31 90 GLN A CA 1
ATOM 696 C C . GLN A 1 90 ? -9.461 14.939 6.087 1.00 78.31 90 GLN A C 1
ATOM 698 O O . GLN A 1 90 ? -8.742 14.632 5.139 1.00 78.31 90 GLN A O 1
ATOM 703 N N . SER A 1 91 ? -10.630 14.327 6.310 1.00 81.62 91 SER A N 1
ATOM 704 C CA . SER A 1 91 ? -11.168 13.290 5.416 1.00 81.62 91 SER A CA 1
ATOM 705 C C . SER A 1 91 ? -11.304 13.794 3.975 1.00 81.62 91 SER A C 1
ATOM 707 O O . SER A 1 91 ? -11.057 13.053 3.027 1.00 81.62 91 SER A O 1
ATOM 709 N N . LYS A 1 92 ? -11.616 15.088 3.811 1.00 83.62 92 LYS A N 1
ATOM 710 C CA . LYS A 1 92 ? -11.801 15.744 2.511 1.00 83.62 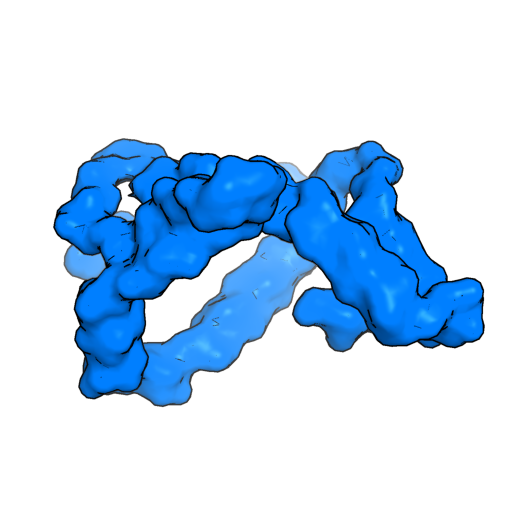92 LYS A CA 1
ATOM 711 C C . LYS A 1 92 ? -10.541 15.801 1.660 1.00 83.62 92 LYS A C 1
ATOM 713 O O . LYS A 1 92 ? -10.677 15.891 0.452 1.00 83.62 92 LYS A O 1
ATOM 718 N N . SER A 1 93 ? -9.364 15.803 2.284 1.00 87.06 93 SER A N 1
ATOM 719 C CA . SER A 1 93 ? -8.068 15.849 1.599 1.00 87.06 93 SER A CA 1
ATOM 720 C C . SER A 1 93 ? -7.344 14.503 1.617 1.00 87.06 93 SER A C 1
ATOM 722 O O . SER A 1 93 ? -6.188 14.418 1.213 1.00 87.06 93 SER A O 1
ATOM 724 N N . MET A 1 94 ? -7.968 13.457 2.169 1.00 85.69 94 MET A N 1
ATOM 725 C CA . MET A 1 94 ? -7.303 12.177 2.407 1.00 85.69 94 MET A CA 1
ATOM 726 C C . MET A 1 94 ? -6.946 11.475 1.096 1.00 85.69 94 MET A C 1
ATOM 728 O O . MET A 1 94 ? -5.887 10.865 1.000 1.00 85.69 94 MET A O 1
ATOM 732 N N . VAL A 1 95 ? -7.802 11.582 0.077 1.00 88.06 95 VAL A N 1
ATOM 733 C CA . VAL A 1 95 ? -7.545 10.985 -1.241 1.00 88.06 95 VAL A CA 1
ATOM 734 C C . VAL A 1 95 ? -6.348 11.665 -1.902 1.00 88.06 95 VAL A C 1
ATOM 736 O O . VAL A 1 95 ? -5.433 10.988 -2.362 1.00 88.06 95 VAL A O 1
ATOM 739 N N . GLU A 1 96 ? -6.314 12.996 -1.895 1.00 90.06 96 GLU A N 1
ATOM 740 C CA . GLU A 1 96 ? -5.209 13.780 -2.443 1.00 90.06 96 GLU A CA 1
ATOM 741 C C . GLU A 1 96 ? -3.900 13.517 -1.691 1.00 90.06 96 GLU A C 1
ATOM 743 O O . GLU A 1 96 ? -2.834 13.458 -2.302 1.00 90.06 96 GLU A O 1
ATOM 748 N N . GLU A 1 97 ? -3.973 13.332 -0.373 1.00 90.19 97 GLU A N 1
ATOM 749 C CA . GLU A 1 97 ? -2.820 13.013 0.466 1.00 90.19 97 GLU A CA 1
ATOM 750 C C . GLU A 1 97 ? -2.252 11.624 0.150 1.00 90.19 97 GLU A C 1
ATOM 752 O O . GLU A 1 97 ? -1.045 11.499 -0.088 1.00 90.19 97 GLU A O 1
ATOM 757 N N . ILE A 1 98 ? -3.120 10.611 0.039 1.00 90.06 98 ILE A N 1
ATOM 758 C CA . ILE A 1 98 ? -2.744 9.244 -0.338 1.00 90.06 98 ILE A CA 1
ATOM 759 C C . ILE A 1 98 ? -2.073 9.243 -1.713 1.00 90.06 98 ILE A C 1
ATOM 761 O O . ILE A 1 98 ? -0.973 8.707 -1.856 1.00 90.06 98 ILE A O 1
ATOM 765 N N . GLU A 1 99 ? -2.692 9.877 -2.710 1.00 93.00 99 GLU A N 1
ATOM 766 C CA . GLU A 1 99 ? -2.144 9.954 -4.066 1.00 93.00 99 GLU A CA 1
ATOM 767 C C . GLU A 1 99 ? -0.831 10.744 -4.111 1.00 93.00 99 GLU A C 1
ATOM 769 O O . GLU A 1 99 ? 0.124 10.347 -4.783 1.00 93.00 99 GLU A O 1
ATOM 774 N N . GLY A 1 100 ? -0.734 11.846 -3.364 1.00 92.31 100 GLY A N 1
ATOM 775 C CA . GLY A 1 100 ? 0.490 12.634 -3.247 1.00 92.31 100 GLY A CA 1
ATOM 776 C C . GLY A 1 100 ? 1.648 11.814 -2.675 1.00 92.31 100 GLY A C 1
ATOM 777 O O . GLY A 1 100 ? 2.744 11.798 -3.244 1.00 92.31 100 GLY A O 1
ATOM 778 N N . ARG A 1 101 ? 1.406 11.068 -1.590 1.00 89.62 101 ARG A N 1
ATOM 779 C CA . ARG A 1 101 ? 2.413 10.180 -0.990 1.00 89.62 101 ARG A CA 1
ATOM 780 C C . ARG A 1 101 ? 2.782 9.015 -1.884 1.00 89.62 101 ARG A C 1
ATOM 782 O O . ARG A 1 101 ? 3.959 8.657 -1.949 1.00 89.62 101 ARG A O 1
ATOM 789 N N . TRP A 1 102 ? 1.804 8.435 -2.570 1.00 91.75 102 TRP A N 1
ATOM 790 C CA . TRP A 1 102 ? 2.055 7.348 -3.504 1.00 91.75 102 TRP A CA 1
ATOM 791 C C . TRP A 1 102 ? 2.979 7.820 -4.629 1.00 91.75 102 TRP A C 1
ATOM 793 O O . TRP A 1 102 ? 4.029 7.218 -4.865 1.00 91.75 102 TRP A O 1
ATOM 803 N N . ASN A 1 103 ? 2.652 8.954 -5.255 1.00 91.00 103 ASN A N 1
ATOM 804 C CA . ASN A 1 103 ? 3.471 9.558 -6.303 1.00 91.00 103 ASN A CA 1
ATOM 805 C C . ASN A 1 103 ? 4.887 9.890 -5.819 1.00 91.00 103 ASN A C 1
ATOM 807 O O . ASN A 1 103 ? 5.852 9.672 -6.557 1.00 91.00 103 ASN A O 1
ATOM 811 N N . LEU A 1 104 ? 5.029 10.389 -4.589 1.00 89.69 104 LEU A N 1
ATOM 812 C CA . LEU A 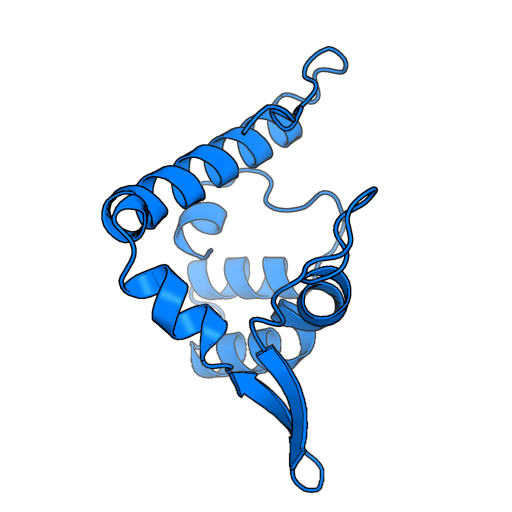1 104 ? 6.333 10.666 -3.990 1.00 89.69 104 LEU A CA 1
ATOM 813 C C . LEU A 1 104 ? 7.172 9.386 -3.846 1.00 89.69 104 LEU A C 1
ATOM 815 O O . LEU A 1 104 ? 8.329 9.365 -4.269 1.00 89.69 104 LEU A O 1
ATOM 819 N N . GLY A 1 105 ? 6.587 8.320 -3.291 1.00 88.44 105 GLY A N 1
ATOM 820 C CA . GLY A 1 105 ? 7.259 7.032 -3.108 1.00 88.44 105 GLY A CA 1
ATOM 821 C C . GLY A 1 105 ? 7.694 6.406 -4.433 1.00 88.44 105 GLY A C 1
ATOM 822 O O . GLY A 1 105 ? 8.857 6.033 -4.594 1.00 88.44 105 GLY A O 1
ATOM 823 N N . GLU A 1 106 ? 6.793 6.372 -5.416 1.00 90.62 106 GLU A N 1
ATOM 824 C CA . GLU A 1 106 ? 7.117 5.912 -6.766 1.00 90.62 106 GLU A CA 1
ATOM 825 C C . GLU A 1 106 ? 8.257 6.726 -7.375 1.00 90.62 106 GLU A C 1
ATOM 827 O O . GLU A 1 106 ? 9.212 6.156 -7.900 1.00 90.62 106 GLU A O 1
ATOM 832 N N . THR A 1 107 ? 8.177 8.056 -7.316 1.00 88.56 107 THR A N 1
ATOM 833 C CA . THR A 1 107 ? 9.198 8.934 -7.901 1.00 88.56 107 THR A CA 1
ATOM 834 C C . THR A 1 107 ? 10.560 8.650 -7.275 1.00 88.56 107 THR A C 1
ATOM 836 O O . THR A 1 107 ? 11.517 8.386 -7.999 1.00 88.56 107 THR A O 1
ATOM 839 N N . ALA A 1 108 ? 10.643 8.576 -5.944 1.00 86.75 108 ALA A N 1
ATOM 840 C CA . ALA A 1 108 ? 11.892 8.276 -5.250 1.00 86.75 108 ALA A CA 1
ATOM 841 C C . ALA A 1 108 ? 12.496 6.919 -5.664 1.00 86.75 108 ALA A C 1
ATOM 843 O O . ALA A 1 108 ? 13.698 6.826 -5.924 1.00 86.75 108 ALA A O 1
ATOM 844 N N . TRP A 1 109 ? 11.681 5.864 -5.775 1.00 86.69 109 TRP A N 1
ATOM 845 C CA . TRP A 1 109 ? 12.171 4.540 -6.175 1.00 86.69 109 TRP A CA 1
ATOM 846 C C . TRP A 1 109 ? 12.610 4.464 -7.640 1.00 86.69 109 TRP A C 1
ATOM 848 O O . TRP A 1 109 ? 13.543 3.719 -7.950 1.00 86.69 109 TRP A O 1
ATOM 858 N N . ASN A 1 110 ? 11.958 5.203 -8.542 1.00 85.50 110 ASN A N 1
ATOM 859 C CA . ASN A 1 110 ? 12.311 5.205 -9.964 1.00 85.50 110 ASN A CA 1
ATOM 860 C C . ASN A 1 110 ? 13.550 6.061 -10.255 1.00 85.50 110 ASN A C 1
ATOM 862 O O . ASN A 1 110 ? 14.397 5.632 -11.037 1.00 85.50 110 ASN A O 1
ATOM 866 N N . GLU A 1 111 ? 13.696 7.212 -9.592 1.00 85.31 111 GLU A N 1
ATOM 867 C CA . GLU A 1 111 ? 14.861 8.092 -9.755 1.00 85.31 111 GLU A CA 1
ATOM 868 C C . GLU A 1 111 ? 16.161 7.438 -9.257 1.00 85.31 111 GLU A C 1
ATOM 870 O O . GLU A 1 111 ? 17.244 7.784 -9.724 1.00 85.31 111 GLU A O 1
ATOM 875 N N . LYS A 1 112 ? 16.080 6.486 -8.307 1.00 72.00 112 LYS A N 1
ATOM 876 C CA . LYS A 1 112 ? 17.240 5.816 -7.671 1.00 72.00 112 LYS A CA 1
ATOM 877 C C . LYS A 1 112 ? 18.306 6.798 -7.158 1.00 72.00 112 LYS A C 1
ATOM 879 O O . LYS A 1 112 ? 19.476 6.437 -7.025 1.00 72.00 112 LYS A O 1
ATOM 884 N N . ASN A 1 113 ? 17.915 8.041 -6.887 1.00 70.06 113 ASN A N 1
ATOM 885 C CA . ASN A 1 113 ? 18.824 9.100 -6.488 1.00 70.06 113 ASN A CA 1
ATOM 886 C C . ASN A 1 113 ? 19.091 8.982 -4.979 1.00 70.06 113 ASN A C 1
ATOM 888 O O . ASN A 1 113 ? 18.160 9.164 -4.194 1.00 70.06 113 ASN A O 1
ATOM 892 N N . PRO A 1 114 ? 20.337 8.713 -4.547 1.00 66.19 114 PRO A N 1
ATOM 893 C CA . PRO A 1 114 ? 20.662 8.545 -3.131 1.00 66.19 114 PRO A CA 1
ATOM 894 C C . PRO A 1 114 ? 20.473 9.828 -2.305 1.00 66.19 114 PRO A C 1
ATOM 896 O O . PRO A 1 114 ? 20.478 9.760 -1.082 1.00 66.19 114 PRO A O 1
ATOM 899 N N . ASN A 1 115 ? 20.291 10.983 -2.956 1.00 67.81 115 ASN A N 1
ATOM 900 C CA . ASN A 1 115 ? 20.061 12.271 -2.301 1.00 67.81 115 ASN A CA 1
ATOM 901 C C . ASN A 1 115 ? 18.570 12.603 -2.103 1.00 67.81 115 ASN A C 1
ATOM 903 O O . ASN A 1 115 ? 18.256 13.652 -1.542 1.00 67.81 115 ASN A O 1
ATOM 907 N N . LEU A 1 116 ? 17.647 11.757 -2.579 1.00 64.50 116 LEU A N 1
ATOM 908 C CA . LEU A 1 116 ? 16.214 11.909 -2.320 1.00 64.50 116 LEU A CA 1
ATOM 909 C C . LEU A 1 116 ? 15.846 11.131 -1.055 1.00 64.50 116 LEU A C 1
ATOM 911 O O . LEU A 1 116 ? 15.736 9.907 -1.068 1.00 64.50 116 LEU A O 1
ATOM 915 N N . GLU A 1 117 ? 15.646 11.857 0.042 1.00 66.44 117 GLU A N 1
ATOM 916 C CA . GLU A 1 117 ? 15.237 11.296 1.328 1.00 66.44 117 GLU A CA 1
ATOM 917 C C . GLU A 1 117 ? 13.785 11.691 1.625 1.00 66.44 117 GLU A C 1
ATOM 919 O O . GLU A 1 117 ? 13.464 12.873 1.751 1.00 66.44 117 GLU A O 1
ATOM 924 N N . ILE A 1 118 ? 12.894 10.702 1.738 1.00 64.38 118 ILE A N 1
ATOM 925 C CA . ILE A 1 118 ? 11.511 10.935 2.166 1.00 64.38 118 ILE A CA 1
ATOM 926 C C . ILE A 1 118 ? 11.507 11.028 3.693 1.00 64.38 118 ILE A C 1
ATOM 928 O O . ILE A 1 118 ? 11.740 10.032 4.378 1.00 64.38 118 ILE A O 1
ATOM 932 N N . LYS A 1 119 ? 11.232 12.223 4.220 1.00 67.31 119 LYS A N 1
ATOM 933 C CA . LYS A 1 119 ? 11.059 12.470 5.656 1.00 67.31 119 LYS A CA 1
ATOM 934 C C . LYS A 1 119 ? 9.594 12.704 5.980 1.00 67.31 119 LYS A C 1
ATOM 936 O O . LYS A 1 119 ? 8.855 13.269 5.179 1.00 67.31 119 LYS A O 1
ATOM 941 N N . TYR A 1 120 ? 9.199 12.280 7.170 1.00 58.12 120 TYR A N 1
ATOM 942 C CA . TYR A 1 120 ? 7.919 12.651 7.756 1.00 58.12 120 TYR A CA 1
ATOM 943 C C . TYR A 1 120 ? 8.104 13.963 8.512 1.00 58.12 120 TYR A C 1
ATOM 945 O O . TYR A 1 120 ? 9.111 14.128 9.204 1.00 58.12 120 TYR A O 1
ATOM 953 N N . ASP A 1 121 ? 7.153 14.883 8.373 1.00 60.88 121 ASP A N 1
ATOM 954 C CA . A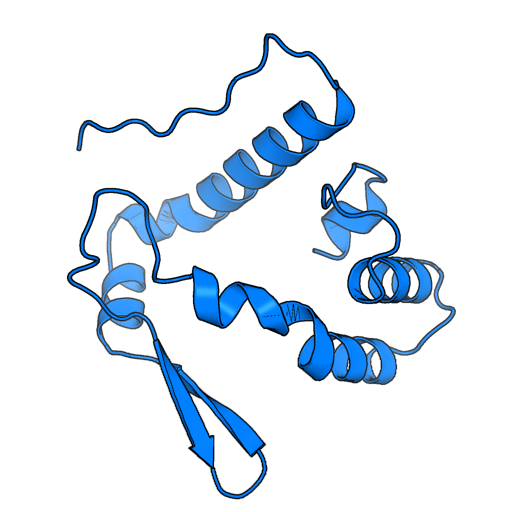SP A 1 121 ? 7.124 16.058 9.235 1.00 60.88 121 ASP A CA 1
ATOM 955 C C . ASP A 1 121 ? 6.706 15.614 10.641 1.00 60.88 121 ASP A C 1
ATOM 957 O O . ASP A 1 121 ? 5.691 14.936 10.811 1.00 60.88 121 ASP A O 1
ATOM 961 N N . ILE A 1 122 ? 7.542 15.917 11.631 1.00 56.28 122 ILE A N 1
ATOM 962 C CA . ILE A 1 122 ? 7.372 15.475 13.026 1.00 56.28 122 ILE A CA 1
ATOM 963 C C . ILE A 1 122 ? 6.608 16.510 13.858 1.00 56.28 122 ILE A C 1
ATOM 965 O O . ILE A 1 122 ? 6.329 16.266 15.029 1.00 56.28 122 ILE A O 1
ATOM 969 N N . ASN A 1 123 ? 6.282 17.661 13.266 1.00 41.62 123 ASN A N 1
ATOM 970 C CA . ASN A 1 123 ? 5.606 18.753 13.944 1.00 41.62 123 ASN A CA 1
ATOM 971 C C . ASN A 1 123 ? 4.128 18.794 13.546 1.00 41.62 123 ASN A C 1
ATOM 973 O O . ASN A 1 123 ? 3.764 19.411 12.547 1.00 41.62 123 ASN A O 1
ATOM 977 N N . ASN A 1 124 ? 3.290 18.150 14.356 1.00 40.59 124 ASN A N 1
ATOM 978 C CA . ASN A 1 124 ? 1.873 18.483 14.500 1.00 40.59 124 ASN A CA 1
ATOM 979 C C . ASN A 1 124 ? 1.428 18.214 15.937 1.00 40.59 124 ASN A C 1
ATOM 981 O O . ASN A 1 124 ? 1.607 17.062 16.391 1.00 40.59 124 ASN A O 1
#

pLDDT: mean 84.92, std 10.84, range [40.59, 98.19]

Secondary structure (DSSP, 8-state):
-HHHHHTT----SSTT-HHHHHHHHHHTTSS-HHHHHHHIIIIISTTHHHHTT--TT---S--SEEEEEETTEEEEEE-HHHHHHHHSGGGGGHHHHHHHHHHHHHHHHHH--TT---------

Sequence (124 aa):
MLEHVRSGKCQITSQGSKFIQACQLYEAKQITLDQLLLVTEKLGFKNVLDAFHNVPGTSLQSNFFIKDVKGKSLGITLSDDLFKMNDGTQSKSMVEEIEGRWNLGETAWNEKNPNLEIKYDINN

Radius of gyration: 17.03 Å; chains: 1; bounding box: 36×40×40 Å